Protein AF-A0A1X7SY54-F1 (afdb_monomer)

pLDDT: mean 83.13, std 14.61, range [38.88, 98.0]

Sequence (164 aa):
IVLPESVTGRQLHSLSSIMMSPDCVWLVVVGGYGTVEWENVGREYKLPFSKRITDPIITMLLELVLREGQWRASEVLDSTGLTTEAYQHKYQLLLKNRKWWQDQLIVYPANREIKLQNYVQSLQQELRVSEGNKISLQEALLEASQQGKTTAEPVKETKRTISH

Mean predicted aligned error: 14.27 Å

Structure (mmCIF, N/CA/C/O backbone):
data_AF-A0A1X7SY54-F1
#
_entry.id   AF-A0A1X7SY54-F1
#
loop_
_atom_site.group_PDB
_atom_site.id
_atom_site.type_symbol
_atom_site.label_atom_id
_atom_site.label_alt_id
_atom_site.label_comp_id
_atom_site.label_asym_id
_atom_site.label_entity_id
_atom_site.label_seq_id
_atom_site.pdbx_PDB_ins_code
_atom_site.Cartn_x
_atom_site.Cartn_y
_atom_site.Cartn_z
_atom_site.occupancy
_atom_site.B_iso_or_equiv
_atom_site.auth_seq_id
_atom_site.auth_comp_id
_atom_site.auth_asym_id
_atom_site.auth_atom_id
_atom_site.pdbx_PDB_model_num
ATOM 1 N N . ILE A 1 1 ? -3.309 -11.618 -8.705 1.00 80.38 1 ILE A N 1
ATOM 2 C CA . ILE A 1 1 ? -3.077 -10.232 -9.180 1.00 80.38 1 ILE A CA 1
ATOM 3 C C . ILE A 1 1 ? -2.194 -10.347 -10.405 1.00 80.38 1 ILE A C 1
ATOM 5 O O . ILE A 1 1 ? -1.195 -11.048 -10.318 1.00 80.38 1 ILE A O 1
ATOM 9 N N . VAL A 1 2 ? -2.584 -9.756 -11.531 1.00 83.56 2 VAL A N 1
ATOM 10 C CA . VAL A 1 2 ? -1.739 -9.722 -12.733 1.00 83.56 2 VAL A CA 1
ATOM 11 C C . VAL A 1 2 ? -0.949 -8.420 -12.687 1.00 83.56 2 VAL A C 1
ATOM 13 O O . VAL A 1 2 ? -1.547 -7.350 -12.581 1.00 83.56 2 VAL A O 1
ATOM 16 N N . LEU A 1 3 ? 0.377 -8.529 -12.690 1.00 85.44 3 LEU A N 1
ATOM 17 C CA . LEU A 1 3 ? 1.303 -7.399 -12.692 1.00 85.44 3 LEU A CA 1
ATOM 18 C C . LEU A 1 3 ? 2.012 -7.330 -14.052 1.00 85.44 3 LEU A C 1
ATOM 20 O O . LEU A 1 3 ? 2.148 -8.362 -14.711 1.00 85.44 3 LEU A O 1
ATOM 24 N N . PRO A 1 4 ? 2.453 -6.139 -14.485 1.00 84.75 4 PRO A N 1
ATOM 25 C CA . PRO A 1 4 ? 3.195 -5.989 -15.731 1.00 84.75 4 PRO A CA 1
ATOM 26 C C . PRO A 1 4 ? 4.552 -6.703 -15.671 1.00 84.75 4 PRO A C 1
ATOM 28 O O . PRO A 1 4 ? 5.192 -6.778 -14.618 1.00 84.75 4 PRO A O 1
ATOM 31 N N . GLU A 1 5 ? 5.028 -7.156 -16.831 1.00 85.06 5 GLU A N 1
ATOM 32 C CA . GLU A 1 5 ? 6.304 -7.870 -16.973 1.00 85.06 5 GLU A CA 1
ATOM 33 C C . GLU A 1 5 ? 7.507 -7.055 -16.479 1.00 85.06 5 GLU A C 1
ATOM 35 O O . GLU A 1 5 ? 8.426 -7.597 -15.869 1.00 85.06 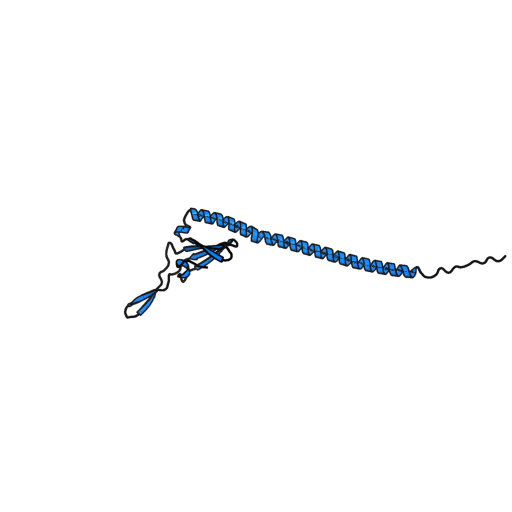5 GLU A O 1
ATOM 40 N N . SER A 1 6 ? 7.462 -5.731 -16.637 1.00 80.69 6 SER A N 1
ATOM 41 C CA . SER A 1 6 ? 8.475 -4.789 -16.137 1.00 80.69 6 SER A CA 1
ATOM 42 C C . SER A 1 6 ? 8.683 -4.833 -14.615 1.00 80.69 6 SER A C 1
ATOM 44 O O . SER A 1 6 ? 9.707 -4.351 -14.112 1.00 80.69 6 SER A O 1
ATOM 46 N N . VAL A 1 7 ? 7.728 -5.426 -13.890 1.00 82.50 7 VAL A N 1
ATOM 47 C CA . VAL A 1 7 ? 7.809 -5.721 -12.458 1.00 82.50 7 VAL A CA 1
ATOM 48 C C . VAL A 1 7 ? 8.090 -7.200 -12.217 1.00 82.50 7 VAL A C 1
ATOM 50 O O . VAL A 1 7 ? 9.005 -7.516 -11.463 1.00 82.50 7 VAL A O 1
ATOM 53 N N . THR A 1 8 ? 7.354 -8.117 -12.850 1.00 87.38 8 THR A N 1
ATOM 54 C CA . THR A 1 8 ? 7.480 -9.558 -12.552 1.00 87.38 8 THR A CA 1
ATOM 55 C C . THR A 1 8 ? 8.761 -10.192 -13.089 1.00 87.38 8 THR A C 1
ATOM 57 O O . THR A 1 8 ? 9.241 -11.161 -12.513 1.00 87.38 8 THR A O 1
ATOM 60 N N . GLY A 1 9 ? 9.322 -9.663 -14.178 1.00 84.69 9 GLY A N 1
ATOM 61 C CA . GLY A 1 9 ? 10.579 -10.126 -14.775 1.00 84.69 9 GLY A CA 1
ATOM 62 C C . GLY A 1 9 ? 11.830 -9.490 -14.163 1.00 84.69 9 GLY A C 1
ATOM 63 O O . GLY A 1 9 ? 12.949 -9.832 -14.541 1.00 84.69 9 GLY A O 1
ATOM 64 N N . ARG A 1 10 ? 11.657 -8.553 -13.224 1.00 89.56 10 ARG A N 1
ATOM 65 C CA . ARG A 1 10 ? 12.746 -7.789 -12.617 1.00 89.56 10 ARG A CA 1
ATOM 66 C C . ARG A 1 10 ? 13.384 -8.559 -11.463 1.00 89.56 10 ARG A C 1
ATOM 68 O O . ARG A 1 10 ? 12.702 -9.043 -10.566 1.00 89.56 10 ARG A O 1
ATOM 75 N N . GLN A 1 11 ? 14.709 -8.572 -11.412 1.00 88.19 11 GLN A N 1
ATOM 76 C CA . GLN A 1 11 ? 15.504 -9.205 -10.357 1.00 88.19 11 GLN A CA 1
ATOM 77 C C . GLN A 1 11 ? 16.315 -8.172 -9.569 1.00 88.19 11 GLN A C 1
ATOM 79 O O . GLN A 1 11 ? 16.529 -7.059 -10.045 1.00 88.19 11 GLN A O 1
ATOM 84 N N . LEU A 1 12 ? 16.766 -8.538 -8.362 1.00 90.12 12 LEU A N 1
ATOM 85 C CA . LEU A 1 12 ? 17.652 -7.722 -7.509 1.00 90.12 12 LEU A CA 1
ATOM 86 C C . LEU A 1 12 ? 17.177 -6.264 -7.323 1.00 90.12 12 LEU A C 1
ATOM 88 O O . LEU A 1 12 ? 17.977 -5.328 -7.331 1.00 90.12 12 LEU A O 1
ATOM 92 N N . HIS A 1 13 ? 15.866 -6.073 -7.202 1.00 91.81 13 HIS A N 1
ATOM 93 C CA . HIS A 1 13 ? 15.233 -4.772 -7.011 1.00 91.81 13 HIS A CA 1
ATOM 94 C C . HIS A 1 13 ? 14.752 -4.602 -5.571 1.00 91.81 13 HIS A C 1
ATOM 96 O O . HIS A 1 13 ? 14.524 -5.578 -4.857 1.00 91.81 13 HIS A O 1
ATOM 102 N N . SER A 1 14 ? 14.541 -3.353 -5.173 1.00 92.75 14 SER A N 1
ATOM 103 C CA . SER A 1 14 ? 13.855 -3.023 -3.927 1.00 92.75 14 SER A CA 1
ATOM 104 C C . SER A 1 14 ? 12.360 -2.883 -4.186 1.00 92.75 14 SER A C 1
ATOM 106 O O . SER A 1 14 ? 11.958 -2.253 -5.166 1.00 92.75 14 SER A O 1
ATOM 108 N N . LEU A 1 15 ? 11.544 -3.446 -3.297 1.00 92.88 15 LEU A N 1
ATOM 109 C CA . LEU A 1 15 ? 10.087 -3.360 -3.338 1.00 92.88 15 LEU A CA 1
ATOM 110 C C . LEU A 1 15 ? 9.574 -2.83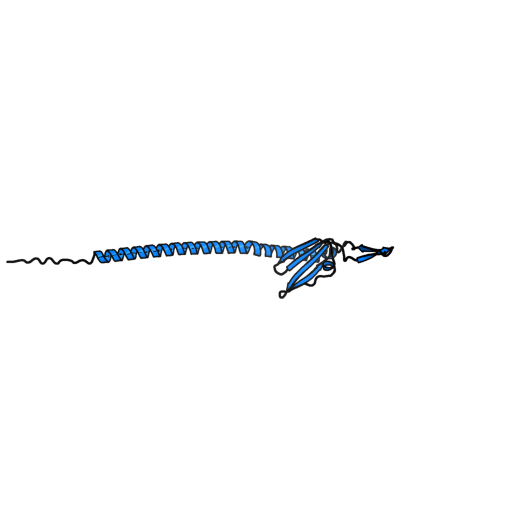6 -1.995 1.00 92.88 15 LEU A C 1
ATOM 112 O O . LEU A 1 15 ? 9.854 -3.424 -0.952 1.00 92.88 15 LEU A O 1
ATOM 116 N N . SER A 1 16 ? 8.786 -1.767 -2.039 1.00 92.19 16 SER A N 1
ATOM 117 C CA . SER A 1 16 ? 8.116 -1.186 -0.873 1.00 92.19 16 SER A CA 1
ATOM 118 C C . SER A 1 16 ? 6.622 -1.055 -1.133 1.00 92.19 16 SER A C 1
ATOM 120 O O . SER A 1 16 ? 6.212 -0.716 -2.239 1.00 92.19 16 SER A O 1
ATOM 122 N N . SER A 1 17 ? 5.799 -1.272 -0.110 1.00 92.12 17 SER A N 1
ATOM 123 C CA . SER A 1 17 ? 4.346 -1.087 -0.185 1.00 92.12 17 SER A CA 1
ATOM 124 C C . SER A 1 17 ? 3.881 0.053 0.716 1.00 92.12 17 SER A C 1
ATOM 126 O O . SER A 1 17 ? 4.312 0.148 1.865 1.00 92.12 17 SER A O 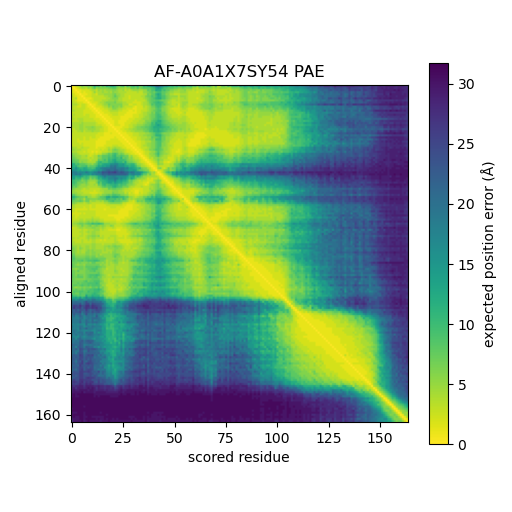1
ATOM 128 N N . ILE A 1 18 ? 2.956 0.877 0.230 1.00 87.94 18 ILE A N 1
ATOM 129 C CA . ILE A 1 18 ? 2.350 1.986 0.968 1.00 87.94 18 ILE A CA 1
ATOM 130 C C . ILE A 1 18 ? 0.833 1.821 0.916 1.00 87.94 18 ILE A C 1
ATOM 132 O O . ILE A 1 18 ? 0.228 1.858 -0.152 1.00 87.94 18 ILE A O 1
ATOM 136 N N . MET A 1 19 ? 0.202 1.650 2.076 1.00 87.75 19 MET A N 1
ATOM 137 C CA . MET A 1 19 ? -1.256 1.616 2.169 1.00 87.75 19 MET A CA 1
ATOM 138 C C . MET A 1 19 ? -1.812 3.040 2.075 1.00 87.75 19 MET A C 1
ATOM 140 O O . MET A 1 19 ? -1.490 3.892 2.910 1.00 87.75 19 MET A O 1
ATOM 144 N N . MET A 1 20 ? -2.637 3.292 1.058 1.00 85.12 20 MET A N 1
ATOM 145 C CA . MET A 1 20 ? -3.274 4.593 0.828 1.00 85.12 20 MET A CA 1
ATOM 146 C C . MET A 1 20 ? -4.698 4.628 1.395 1.00 85.12 20 MET A C 1
ATOM 148 O O . MET A 1 20 ? -5.141 5.664 1.885 1.00 85.12 20 MET A O 1
ATOM 152 N N . SER A 1 21 ? -5.395 3.490 1.362 1.00 83.94 21 SER A N 1
ATOM 153 C CA . SER A 1 21 ? -6.703 3.251 1.988 1.00 83.94 21 SER A CA 1
ATOM 154 C C . SER A 1 21 ? -6.936 1.732 2.114 1.00 83.94 21 SER A C 1
ATOM 156 O O . SER A 1 21 ? -6.126 0.976 1.572 1.00 83.94 21 SER A O 1
ATOM 158 N N . PRO A 1 22 ? -8.018 1.256 2.761 1.00 85.56 22 PRO A N 1
ATOM 159 C CA . PRO A 1 22 ? -8.328 -0.178 2.822 1.00 85.56 22 PRO A CA 1
ATOM 160 C C . PRO A 1 22 ? -8.382 -0.866 1.448 1.00 85.56 22 PRO A C 1
ATOM 162 O O . PRO A 1 22 ? -7.959 -2.011 1.318 1.00 85.56 22 PRO A O 1
ATOM 165 N N . ASP A 1 23 ? -8.808 -0.129 0.418 1.00 89.56 23 ASP A N 1
ATOM 166 C CA . ASP A 1 23 ? -9.002 -0.647 -0.939 1.00 89.56 23 ASP A CA 1
ATOM 167 C C . ASP A 1 23 ? -7.923 -0.178 -1.927 1.00 89.56 23 ASP A C 1
ATOM 169 O O . ASP A 1 23 ? -8.047 -0.405 -3.129 1.00 89.56 23 ASP A O 1
ATOM 173 N N . CYS A 1 24 ? -6.868 0.503 -1.461 1.00 88.75 24 CYS A N 1
ATOM 174 C CA . CYS A 1 24 ? -5.804 1.004 -2.334 1.00 88.75 24 CYS A CA 1
ATOM 175 C C . CYS A 1 24 ? -4.421 0.884 -1.687 1.00 88.75 24 CYS A C 1
ATOM 177 O O . CYS A 1 24 ? -4.151 1.458 -0.626 1.00 88.75 24 CYS A O 1
ATOM 179 N N . VAL A 1 25 ? -3.530 0.170 -2.373 1.00 91.12 25 VAL A N 1
ATOM 180 C CA . VAL A 1 25 ? -2.131 -0.033 -1.993 1.00 91.12 25 VAL A CA 1
ATOM 181 C C . VAL A 1 25 ? -1.243 0.386 -3.148 1.00 91.12 25 VAL A C 1
ATOM 183 O O . VAL A 1 25 ? -1.477 0.029 -4.297 1.00 91.12 25 VAL A O 1
ATOM 186 N N . TRP A 1 26 ? -0.191 1.121 -2.838 1.00 91.38 26 TRP A N 1
ATOM 187 C CA . TRP A 1 26 ? 0.834 1.493 -3.793 1.00 91.38 26 TRP A CA 1
ATOM 188 C C . TRP A 1 26 ? 2.063 0.620 -3.612 1.00 91.38 26 TRP A C 1
ATOM 190 O O . TRP A 1 26 ? 2.550 0.461 -2.495 1.00 91.38 26 TRP A O 1
ATOM 200 N N . LEU A 1 27 ? 2.576 0.069 -4.705 1.00 92.69 27 LEU A N 1
ATOM 201 C CA . LEU A 1 27 ? 3.858 -0.622 -4.732 1.00 92.69 27 LEU A CA 1
ATOM 202 C C . LEU A 1 27 ? 4.891 0.269 -5.408 1.00 92.69 27 LEU A C 1
ATOM 204 O O . LEU A 1 27 ? 4.669 0.747 -6.515 1.00 92.69 27 LEU A O 1
ATOM 208 N N . VAL A 1 28 ? 6.023 0.469 -4.748 1.00 91.88 28 VAL A N 1
ATOM 209 C CA . VAL A 1 28 ? 7.167 1.214 -5.267 1.00 91.88 28 VAL A CA 1
ATOM 210 C C . VAL A 1 28 ? 8.285 0.222 -5.537 1.00 91.88 28 VAL A C 1
ATOM 212 O O . VAL A 1 28 ? 8.744 -0.465 -4.625 1.00 91.88 28 VAL A O 1
ATOM 215 N N . VAL A 1 29 ? 8.709 0.146 -6.792 1.00 92.94 29 VAL A N 1
ATOM 216 C CA . VAL A 1 29 ? 9.779 -0.731 -7.271 1.00 92.94 29 VAL A CA 1
ATOM 217 C C . VAL A 1 29 ? 10.961 0.141 -7.663 1.00 92.94 29 VAL A C 1
ATOM 219 O O . VAL A 1 29 ? 10.797 1.066 -8.454 1.00 92.94 29 VAL A O 1
ATOM 222 N N . VAL A 1 30 ? 12.150 -0.139 -7.130 1.00 92.19 30 VAL A N 1
ATOM 223 C CA . VAL A 1 30 ? 13.350 0.675 -7.382 1.00 92.19 30 VAL A CA 1
ATOM 224 C C . VAL A 1 30 ? 14.537 -0.200 -7.767 1.00 92.19 30 VAL A C 1
ATOM 226 O O . VAL A 1 30 ? 14.851 -1.183 -7.096 1.00 92.19 30 VAL A O 1
ATOM 229 N N . GLY A 1 31 ? 15.235 0.196 -8.829 1.00 92.06 31 GLY A N 1
ATOM 230 C CA . GLY A 1 31 ? 16.452 -0.447 -9.310 1.00 92.06 31 GLY A CA 1
ATOM 231 C C . GLY A 1 31 ? 16.208 -1.839 -9.884 1.00 92.06 31 GLY A C 1
ATOM 232 O O . GLY A 1 31 ? 15.113 -2.156 -10.339 1.00 92.06 31 GLY A O 1
ATOM 233 N N . GLY A 1 32 ? 17.245 -2.669 -9.860 1.00 92.44 32 GLY A N 1
ATOM 234 C CA . GLY A 1 32 ? 17.199 -4.047 -10.332 1.00 92.44 32 GLY A CA 1
ATOM 235 C C . GLY A 1 32 ? 17.746 -4.267 -11.734 1.00 92.44 32 GLY A C 1
ATOM 236 O O . GLY A 1 32 ? 18.301 -3.381 -12.388 1.00 92.44 32 GLY A O 1
ATOM 237 N N . TYR A 1 33 ? 17.599 -5.509 -12.163 1.00 91.12 33 TYR A N 1
ATOM 238 C CA . TYR A 1 33 ? 18.051 -6.034 -13.437 1.00 91.12 33 TYR A CA 1
ATOM 239 C C . TYR A 1 33 ? 16.874 -6.705 -14.142 1.00 91.12 33 TYR A C 1
ATOM 241 O O . TYR A 1 33 ? 15.929 -7.150 -13.491 1.00 91.12 33 TYR A O 1
ATOM 249 N N . GLY A 1 34 ? 16.911 -6.744 -15.470 1.00 88.50 34 GLY A N 1
ATOM 250 C CA . GLY A 1 34 ? 15.954 -7.510 -16.259 1.00 88.50 34 GLY A CA 1
ATOM 251 C C . GLY A 1 34 ? 16.125 -9.018 -16.072 1.00 88.50 34 GLY A C 1
ATOM 252 O O . GLY A 1 34 ? 16.887 -9.491 -15.223 1.00 88.50 34 GLY A O 1
ATOM 253 N N . THR A 1 35 ? 15.430 -9.776 -16.909 1.00 86.38 35 THR A N 1
ATOM 254 C CA . THR A 1 35 ? 15.560 -11.231 -16.980 1.00 86.38 35 THR A CA 1
ATOM 255 C C . THR A 1 35 ? 17.007 -11.652 -17.245 1.00 86.38 35 THR A C 1
ATOM 257 O O . THR A 1 35 ? 17.765 -10.952 -17.917 1.00 86.38 35 THR A O 1
ATOM 260 N N . VAL A 1 36 ? 17.406 -12.796 -16.685 1.00 85.19 36 VAL A N 1
ATOM 261 C CA . VAL A 1 36 ? 18.707 -13.409 -16.984 1.00 85.19 36 VAL A CA 1
ATOM 262 C C . VAL A 1 36 ? 18.656 -13.980 -18.392 1.00 85.19 36 VAL A C 1
ATOM 264 O O . VAL A 1 36 ? 17.871 -14.882 -18.680 1.00 85.19 36 VAL A O 1
ATOM 267 N N . GLU A 1 37 ? 19.519 -13.459 -19.246 1.00 85.56 37 GLU A N 1
ATOM 268 C CA . GLU A 1 37 ? 19.782 -13.966 -20.582 1.00 85.56 37 GLU A CA 1
ATOM 269 C C . GLU A 1 37 ? 21.122 -14.708 -20.586 1.00 85.56 37 GLU A C 1
ATOM 271 O O . GLU A 1 37 ? 21.990 -14.480 -19.743 1.00 85.56 37 GLU A O 1
ATOM 276 N N . TRP A 1 38 ? 21.286 -15.636 -21.524 1.00 85.62 38 TRP A N 1
ATOM 277 C CA . TRP A 1 38 ? 22.523 -16.397 -21.681 1.00 85.62 38 TRP A CA 1
ATOM 278 C C . TRP A 1 38 ? 23.246 -15.926 -22.933 1.00 85.62 38 TRP A C 1
ATOM 280 O O . TRP A 1 38 ? 22.859 -16.281 -24.048 1.00 85.62 38 TRP A O 1
ATOM 290 N N . GLU A 1 39 ? 24.303 -15.146 -22.747 1.00 83.38 39 GLU A N 1
ATOM 291 C CA . GLU A 1 39 ? 25.096 -14.609 -23.847 1.00 83.38 39 GLU A CA 1
ATOM 292 C C . GLU A 1 39 ? 26.228 -15.577 -24.211 1.00 83.38 39 GLU A C 1
ATOM 294 O O . GLU A 1 39 ? 26.901 -16.136 -23.340 1.00 83.38 39 GLU A O 1
ATOM 299 N N . ASN A 1 40 ? 26.429 -15.808 -25.511 1.00 84.75 40 ASN A N 1
ATOM 300 C CA . ASN A 1 40 ? 27.541 -16.618 -26.002 1.00 84.75 40 ASN A CA 1
ATOM 301 C C . ASN A 1 40 ? 28.799 -15.751 -26.074 1.00 84.75 40 ASN A C 1
ATOM 303 O O . ASN A 1 40 ? 28.882 -14.841 -26.894 1.00 84.75 40 ASN A O 1
ATOM 307 N N . VAL A 1 41 ? 29.783 -16.065 -25.236 1.00 84.38 41 VAL A N 1
ATOM 308 C CA . VAL A 1 41 ? 31.045 -15.316 -25.131 1.00 84.38 41 VAL A CA 1
ATOM 309 C C . VAL A 1 41 ? 32.201 -15.989 -25.890 1.00 84.38 41 VAL A C 1
ATOM 311 O O . VAL A 1 41 ? 33.356 -15.587 -25.762 1.00 84.38 41 VAL A O 1
ATOM 314 N N . GLY A 1 42 ? 31.898 -16.999 -26.717 1.00 80.00 42 GLY A N 1
ATOM 315 C CA . GLY A 1 42 ? 32.862 -17.778 -27.498 1.00 80.00 42 GLY A CA 1
ATOM 316 C C . GLY A 1 42 ? 33.292 -19.087 -26.820 1.00 80.00 42 GLY A C 1
ATOM 317 O O . GLY A 1 42 ? 33.003 -19.329 -25.651 1.00 80.00 42 GLY A O 1
ATOM 318 N N . ARG A 1 43 ? 33.984 -19.961 -27.576 1.00 77.38 43 ARG A N 1
ATOM 319 C CA . ARG A 1 43 ? 34.454 -21.297 -27.126 1.00 77.38 43 ARG A CA 1
ATOM 320 C C . ARG A 1 43 ? 33.368 -22.144 -26.435 1.00 77.38 43 ARG A C 1
ATOM 322 O O . ARG A 1 43 ? 33.604 -22.704 -25.373 1.00 77.38 43 ARG A O 1
ATOM 329 N N . GLU A 1 44 ? 32.176 -22.204 -27.034 1.00 81.19 44 GLU A N 1
ATOM 330 C CA . GLU A 1 44 ? 31.020 -22.989 -26.547 1.00 81.19 44 GLU A CA 1
ATOM 331 C C . GLU A 1 44 ? 30.513 -22.624 -25.136 1.00 81.19 44 GLU A C 1
ATOM 333 O O . GLU A 1 44 ? 29.615 -23.283 -24.612 1.00 81.19 44 GLU A O 1
ATOM 338 N N . TYR A 1 45 ? 31.021 -21.550 -24.527 1.00 81.12 45 TYR A N 1
ATOM 339 C CA . TYR A 1 45 ? 30.653 -21.148 -23.176 1.00 81.12 45 TYR A CA 1
ATOM 340 C C . TYR A 1 45 ? 29.610 -20.026 -23.200 1.00 81.12 45 TYR A C 1
ATOM 342 O O . TYR A 1 45 ? 29.739 -19.042 -23.935 1.00 81.12 45 TYR A O 1
ATOM 350 N N . LYS A 1 46 ? 28.568 -20.165 -22.375 1.00 86.88 46 LYS A N 1
ATOM 351 C CA . LYS A 1 46 ? 27.548 -19.131 -22.165 1.00 86.88 46 LYS A CA 1
ATOM 352 C C . LYS A 1 46 ? 27.652 -18.582 -20.752 1.00 86.88 46 LYS A C 1
ATOM 354 O O . LYS A 1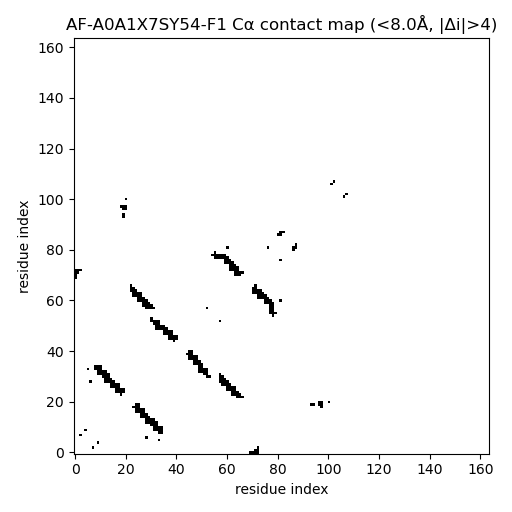 46 ? 27.754 -19.355 -19.801 1.00 86.88 46 LYS A O 1
ATOM 359 N N . LEU A 1 47 ? 27.586 -17.262 -20.616 1.00 86.56 47 LEU A N 1
ATOM 360 C CA . LEU A 1 47 ? 27.530 -16.598 -19.317 1.00 86.56 47 LEU A CA 1
ATOM 361 C C . LEU A 1 47 ? 26.131 -16.029 -19.067 1.00 86.56 47 LEU A C 1
ATOM 363 O O . LEU A 1 47 ? 25.505 -15.529 -20.005 1.00 86.56 47 LEU A O 1
ATOM 367 N N . PRO A 1 48 ? 25.634 -16.098 -17.819 1.00 84.81 48 PRO A N 1
ATOM 368 C CA . PRO A 1 48 ? 24.413 -15.410 -17.452 1.00 84.81 48 PRO A CA 1
ATOM 369 C C . PRO A 1 48 ? 24.695 -13.908 -17.413 1.00 84.81 48 PRO A C 1
ATOM 371 O O . PRO A 1 48 ? 25.615 -13.448 -16.735 1.00 84.81 48 PRO A O 1
ATOM 374 N N . PHE A 1 49 ? 23.885 -13.145 -18.130 1.00 85.00 49 PHE A N 1
ATOM 375 C CA . PHE A 1 49 ? 23.925 -11.696 -18.139 1.00 85.00 49 PHE A CA 1
ATOM 376 C C . PHE A 1 49 ? 22.518 -11.155 -17.917 1.00 85.00 49 PHE A C 1
ATOM 378 O O . PHE A 1 49 ? 21.544 -11.651 -18.478 1.00 85.00 49 PHE A O 1
ATOM 385 N N . SER A 1 50 ? 22.408 -10.108 -17.108 1.00 86.69 50 SER A N 1
ATOM 386 C CA . SER A 1 50 ? 21.158 -9.376 -16.949 1.00 86.69 50 SER A CA 1
ATOM 387 C C . SER A 1 50 ? 21.407 -7.909 -17.219 1.00 86.69 50 SER A C 1
ATOM 389 O O . SER A 1 50 ? 22.318 -7.297 -16.656 1.00 86.69 50 SER A O 1
ATOM 391 N N . LYS A 1 51 ? 20.556 -7.314 -18.051 1.00 89.62 51 LYS A N 1
ATOM 392 C CA . LYS A 1 51 ? 20.628 -5.884 -18.322 1.00 89.62 51 LYS A CA 1
ATOM 393 C C . LYS A 1 51 ? 20.214 -5.106 -17.076 1.00 89.62 51 LYS A C 1
ATOM 395 O O . LYS A 1 51 ? 19.122 -5.310 -16.545 1.00 89.62 51 LYS A O 1
ATOM 400 N N . ARG A 1 52 ? 21.077 -4.200 -16.611 1.00 89.19 52 ARG A N 1
ATOM 401 C CA . ARG A 1 52 ? 20.735 -3.279 -15.521 1.00 89.19 52 ARG A CA 1
ATOM 402 C C . ARG A 1 52 ? 19.575 -2.390 -15.956 1.00 89.19 52 ARG A C 1
ATOM 404 O O . ARG A 1 52 ? 19.609 -1.826 -17.049 1.00 89.19 52 ARG A O 1
ATOM 411 N N . ILE A 1 53 ? 18.574 -2.248 -15.096 1.00 90.12 53 ILE A N 1
ATOM 412 C CA . ILE A 1 53 ? 17.474 -1.319 -15.331 1.00 90.12 53 ILE A CA 1
ATOM 413 C C . ILE A 1 53 ? 17.965 0.100 -15.052 1.00 90.12 53 ILE A C 1
ATOM 415 O O . ILE A 1 53 ? 18.537 0.382 -13.997 1.00 90.12 53 ILE A O 1
ATOM 419 N N . THR A 1 54 ? 17.742 0.985 -16.016 1.00 87.75 54 THR A N 1
ATOM 420 C CA . THR A 1 54 ? 18.147 2.393 -15.982 1.00 87.75 54 THR A CA 1
ATOM 421 C C . THR A 1 54 ? 16.936 3.304 -16.142 1.00 87.75 54 THR A C 1
ATOM 423 O O . THR A 1 54 ? 15.811 2.833 -16.326 1.00 87.75 54 THR A O 1
ATOM 426 N N . ASP A 1 55 ? 17.152 4.615 -16.070 1.00 81.56 55 ASP A N 1
ATOM 427 C CA . ASP A 1 55 ? 16.108 5.591 -16.367 1.00 81.56 55 ASP A CA 1
ATOM 428 C C . ASP A 1 55 ? 15.482 5.362 -17.757 1.00 81.56 55 ASP A C 1
ATOM 430 O O . ASP A 1 55 ? 16.189 4.949 -18.685 1.00 81.56 55 ASP A O 1
ATOM 434 N N . PRO A 1 56 ? 14.164 5.598 -17.909 1.00 76.62 56 PRO A N 1
ATOM 435 C CA . PRO A 1 56 ? 13.233 6.118 -16.895 1.00 76.62 56 PRO A CA 1
ATOM 436 C C . PRO A 1 56 ? 12.578 5.039 -16.005 1.00 76.62 56 PRO A C 1
ATOM 438 O O . PRO A 1 56 ? 11.855 5.332 -15.059 1.00 76.62 56 PRO A O 1
ATOM 441 N N . ILE A 1 57 ? 12.820 3.758 -16.266 1.00 82.19 57 ILE A N 1
ATOM 442 C CA . ILE A 1 57 ? 12.117 2.657 -15.584 1.00 82.19 57 ILE A CA 1
ATOM 443 C C . ILE A 1 57 ? 12.806 2.192 -14.291 1.00 82.19 57 ILE A C 1
ATOM 445 O O . ILE A 1 57 ? 12.384 1.203 -13.680 1.00 82.19 57 ILE A O 1
ATOM 449 N N . ILE A 1 58 ? 13.865 2.885 -13.854 1.00 87.69 58 ILE A N 1
ATOM 450 C CA . ILE A 1 58 ? 14.582 2.564 -12.613 1.00 87.69 58 ILE A CA 1
ATOM 451 C C . ILE A 1 58 ? 13.648 2.611 -11.405 1.00 87.69 58 ILE A C 1
ATOM 453 O O . ILE A 1 58 ? 13.709 1.714 -10.569 1.00 87.69 58 ILE A O 1
ATOM 457 N N . THR A 1 59 ? 12.737 3.581 -11.370 1.00 89.94 59 THR A N 1
ATOM 458 C CA . THR A 1 59 ? 11.703 3.716 -10.347 1.00 89.94 59 THR A CA 1
ATOM 459 C C . THR A 1 59 ? 10.351 3.527 -11.004 1.00 89.94 59 THR A C 1
ATOM 461 O O . THR A 1 59 ? 10.029 4.223 -11.964 1.00 89.94 59 THR A O 1
ATOM 464 N N . MET A 1 60 ? 9.560 2.598 -10.478 1.00 90.94 60 MET A N 1
ATOM 465 C CA . MET A 1 60 ? 8.184 2.382 -10.898 1.00 90.94 60 MET A CA 1
ATOM 466 C C . MET A 1 60 ? 7.242 2.435 -9.705 1.00 90.94 60 MET A C 1
ATOM 468 O O . MET A 1 60 ? 7.582 1.992 -8.608 1.00 90.94 60 MET A O 1
ATOM 472 N N . LEU A 1 61 ? 6.040 2.944 -9.937 1.00 91.38 61 LEU A N 1
ATOM 473 C CA . LEU A 1 61 ? 4.954 2.959 -8.977 1.00 91.38 61 LEU A CA 1
ATOM 474 C C . LEU A 1 61 ? 3.736 2.263 -9.568 1.00 91.38 61 LEU A C 1
ATOM 476 O O . LEU A 1 61 ? 3.341 2.538 -10.697 1.00 91.38 61 LEU A O 1
ATOM 480 N N . LEU A 1 62 ? 3.152 1.350 -8.803 1.00 92.19 62 LEU A N 1
ATOM 481 C CA . LEU A 1 62 ? 1.979 0.592 -9.197 1.00 92.19 62 LEU A CA 1
ATOM 482 C C . LEU A 1 62 ? 0.863 0.860 -8.208 1.00 92.19 62 LEU A C 1
ATOM 484 O O . LEU A 1 62 ? 1.017 0.629 -7.010 1.00 92.19 62 LEU A O 1
ATOM 488 N N . GLU A 1 63 ? -0.273 1.300 -8.723 1.00 92.06 63 GLU A N 1
ATOM 489 C CA . GLU A 1 63 ? -1.491 1.436 -7.944 1.00 92.06 63 GLU A CA 1
ATOM 490 C C . GLU A 1 63 ? -2.266 0.121 -8.000 1.00 92.06 63 GLU A C 1
ATOM 492 O O . GLU A 1 63 ? -2.730 -0.296 -9.061 1.00 92.06 63 GLU A O 1
ATOM 497 N N . LEU A 1 64 ? -2.419 -0.536 -6.854 1.00 93.00 64 LEU A N 1
ATOM 498 C CA . LEU A 1 64 ? -3.284 -1.693 -6.684 1.00 93.00 64 LEU A CA 1
ATOM 499 C C . LEU A 1 64 ? -4.584 -1.256 -6.028 1.00 93.00 64 LEU A C 1
ATOM 501 O O . LEU A 1 64 ? -4.569 -0.682 -4.941 1.00 93.00 64 LEU A O 1
ATOM 505 N N . VAL A 1 65 ? -5.706 -1.577 -6.666 1.00 92.25 65 VAL A N 1
ATOM 506 C CA . VAL A 1 65 ? -7.043 -1.265 -6.159 1.00 92.25 65 VAL A CA 1
ATOM 507 C C . VAL A 1 65 ? -7.816 -2.558 -5.940 1.00 92.25 65 VAL A C 1
ATOM 509 O O . VAL A 1 65 ? -7.809 -3.450 -6.795 1.00 92.25 65 VAL A O 1
ATOM 512 N N . LEU A 1 66 ? -8.481 -2.659 -4.794 1.00 91.69 66 LEU A N 1
ATOM 513 C CA . LEU A 1 66 ? -9.407 -3.733 -4.471 1.00 91.69 66 LEU A CA 1
ATOM 514 C C . LEU A 1 66 ? -10.776 -3.390 -5.059 1.00 91.69 66 LEU A C 1
ATOM 516 O O . LEU A 1 66 ? -11.396 -2.395 -4.689 1.00 91.69 66 LEU A O 1
ATOM 520 N N . ARG A 1 67 ? -11.259 -4.205 -5.997 1.00 90.38 67 ARG A N 1
ATOM 521 C CA . ARG A 1 67 ? -12.619 -4.098 -6.542 1.00 90.38 67 ARG A CA 1
ATOM 522 C C . ARG A 1 67 ? -13.257 -5.472 -6.517 1.00 90.38 67 ARG A C 1
ATOM 524 O O . ARG A 1 67 ? -12.623 -6.439 -6.927 1.00 90.38 67 ARG A O 1
ATOM 531 N N . GLU A 1 68 ? -14.485 -5.555 -6.008 1.00 91.56 68 GLU A N 1
ATOM 532 C CA . GLU A 1 68 ? -15.252 -6.812 -5.954 1.00 91.56 68 GLU A CA 1
ATOM 533 C C . GLU A 1 68 ? -14.479 -7.953 -5.253 1.00 91.56 68 GLU A C 1
ATOM 535 O O . GLU A 1 68 ? -14.526 -9.109 -5.661 1.00 91.56 68 GLU A O 1
ATOM 540 N N . GLY A 1 69 ? -13.702 -7.624 -4.211 1.00 89.69 69 GLY A N 1
ATOM 541 C CA . GLY A 1 69 ? -12.890 -8.596 -3.466 1.00 89.69 69 GLY A CA 1
ATOM 542 C C . GLY A 1 69 ? -11.609 -9.058 -4.174 1.00 89.69 69 GLY A C 1
ATOM 543 O O . GLY A 1 69 ? -10.877 -9.882 -3.628 1.00 89.69 69 GLY A O 1
ATOM 544 N N . GLN A 1 70 ? -11.288 -8.518 -5.355 1.00 92.06 70 GLN A N 1
ATOM 545 C CA . GLN A 1 70 ? -10.081 -8.854 -6.105 1.00 92.06 70 GLN A CA 1
ATOM 546 C C . GLN A 1 70 ? -9.161 -7.640 -6.289 1.00 92.06 70 GLN A C 1
ATOM 548 O O . GLN A 1 70 ? -9.565 -6.583 -6.770 1.00 92.06 70 GLN A O 1
ATOM 553 N N . TRP A 1 71 ? -7.883 -7.811 -5.954 1.00 92.00 71 TRP A N 1
ATOM 554 C CA . TRP A 1 71 ? -6.850 -6.809 -6.213 1.00 92.00 71 TRP A CA 1
ATOM 555 C C . TRP A 1 71 ? -6.462 -6.779 -7.693 1.00 92.00 71 TRP A C 1
ATOM 557 O O . TRP A 1 71 ? -6.140 -7.816 -8.290 1.00 92.00 71 TRP A O 1
ATOM 567 N N . ARG A 1 72 ? -6.443 -5.579 -8.276 1.00 91.94 72 ARG A N 1
ATOM 568 C CA . ARG A 1 72 ? -6.051 -5.335 -9.669 1.00 91.94 72 ARG A CA 1
ATOM 569 C C . ARG A 1 72 ? -5.086 -4.159 -9.751 1.00 91.94 72 ARG A C 1
ATOM 571 O O . ARG A 1 72 ? -5.238 -3.190 -9.012 1.00 91.94 72 ARG A O 1
ATOM 578 N N . ALA A 1 73 ? -4.112 -4.245 -10.654 1.00 91.38 73 ALA A N 1
ATOM 579 C CA . ALA A 1 73 ? -3.285 -3.098 -11.000 1.00 91.38 73 ALA A CA 1
ATOM 580 C C . ALA A 1 73 ? -4.142 -2.098 -11.787 1.00 91.38 73 ALA A C 1
ATOM 582 O O . ALA A 1 73 ? -4.660 -2.429 -12.852 1.00 91.38 73 ALA A O 1
ATOM 583 N N . SER A 1 74 ? -4.337 -0.914 -11.217 1.00 89.31 74 SER A N 1
ATOM 584 C CA . SER A 1 74 ? -5.104 0.178 -11.812 1.00 89.31 74 SER A CA 1
ATOM 585 C C . SER A 1 74 ? -4.213 1.104 -12.635 1.00 89.31 74 SER A C 1
ATOM 587 O O . SER A 1 74 ? -4.641 1.585 -13.678 1.00 89.31 74 SER A O 1
ATOM 589 N N . GLU A 1 75 ? -2.986 1.356 -12.179 1.00 88.62 75 GLU A N 1
ATOM 590 C CA . GLU A 1 75 ? -2.040 2.243 -12.856 1.00 88.62 75 GLU A CA 1
ATOM 591 C C . GLU A 1 75 ? -0.603 1.759 -12.640 1.00 88.62 75 GLU A C 1
ATOM 593 O O . GLU A 1 75 ? -0.287 1.166 -11.606 1.00 88.62 75 GLU A O 1
ATOM 598 N N . VAL A 1 76 ? 0.258 2.003 -13.627 1.00 90.06 76 VAL A N 1
ATOM 599 C CA . VAL A 1 76 ? 1.688 1.689 -13.596 1.00 90.06 76 VAL A CA 1
ATOM 600 C C . VAL A 1 76 ? 2.431 2.894 -14.156 1.00 90.06 76 VAL A C 1
ATOM 602 O O . VAL A 1 76 ? 2.231 3.259 -15.312 1.00 90.06 76 VAL A O 1
ATOM 605 N N . LEU A 1 77 ? 3.279 3.507 -13.341 1.00 89.75 77 LEU A N 1
ATOM 606 C CA . LEU A 1 77 ? 4.029 4.713 -13.677 1.00 89.75 77 LEU A CA 1
ATOM 607 C C . LEU A 1 77 ? 5.520 4.448 -13.544 1.00 89.75 77 LEU A C 1
ATOM 609 O O . LEU A 1 77 ? 5.945 3.765 -12.616 1.00 89.75 77 LEU A O 1
ATOM 613 N N . ASP A 1 78 ? 6.308 5.002 -14.455 1.00 88.50 78 ASP A N 1
ATOM 614 C CA . ASP A 1 78 ? 7.769 5.040 -14.382 1.00 88.50 78 ASP A CA 1
ATOM 615 C C . ASP A 1 78 ? 8.258 6.419 -13.901 1.00 88.50 78 ASP A C 1
ATOM 617 O O . ASP A 1 78 ? 7.450 7.281 -13.543 1.00 88.50 78 ASP A O 1
ATOM 621 N N . SER A 1 79 ? 9.571 6.668 -13.891 1.00 85.31 79 SER A N 1
ATOM 622 C CA . SER A 1 79 ? 10.109 7.953 -13.425 1.00 85.31 79 SER A CA 1
ATOM 623 C C . SER A 1 79 ? 9.630 9.148 -14.258 1.00 85.31 79 SER A C 1
ATOM 625 O O . SER A 1 79 ? 9.508 10.253 -13.727 1.00 85.31 79 SER A O 1
ATOM 627 N N . THR A 1 80 ? 9.263 8.936 -15.525 1.00 86.88 80 THR A N 1
ATOM 628 C CA . THR A 1 80 ? 8.706 9.993 -16.378 1.00 86.88 80 THR A CA 1
ATOM 629 C C . THR A 1 80 ? 7.256 10.267 -15.994 1.00 86.88 80 THR A C 1
ATOM 631 O O . THR A 1 80 ? 6.887 11.412 -15.753 1.00 86.88 80 THR A O 1
ATOM 634 N N . GLY A 1 81 ? 6.441 9.223 -15.829 1.00 85.38 81 GLY A N 1
ATOM 635 C CA . GLY A 1 81 ? 5.061 9.351 -15.353 1.00 85.38 81 GLY A CA 1
ATOM 636 C C . GLY A 1 81 ? 4.968 10.023 -13.978 1.00 85.38 81 GLY A C 1
ATOM 637 O O . GLY A 1 81 ? 4.126 10.900 -13.766 1.00 85.38 81 GLY A O 1
ATOM 638 N N . LEU A 1 82 ? 5.891 9.684 -13.073 1.00 82.88 82 LEU A N 1
ATOM 639 C CA . LEU A 1 82 ? 5.980 10.251 -11.723 1.00 82.88 82 LEU A CA 1
ATOM 640 C C . LEU A 1 82 ? 6.291 11.757 -11.700 1.00 82.88 82 LEU A C 1
ATOM 642 O O . LEU A 1 82 ? 5.963 12.431 -10.723 1.00 82.88 82 LEU A O 1
ATOM 646 N N . THR A 1 83 ? 6.920 12.291 -12.749 1.00 84.50 83 THR A N 1
ATOM 647 C CA . THR A 1 83 ? 7.273 13.719 -12.837 1.00 84.50 83 THR A CA 1
ATOM 648 C C . THR A 1 83 ? 6.191 14.568 -13.502 1.00 84.50 83 THR A C 1
ATOM 650 O O . THR A 1 83 ? 6.298 15.793 -13.500 1.00 84.50 83 THR A O 1
ATOM 653 N N . THR A 1 84 ? 5.118 13.953 -14.009 1.00 89.06 84 THR A N 1
ATOM 654 C CA . THR A 1 84 ? 4.001 14.688 -14.614 1.00 89.06 84 THR A CA 1
ATOM 655 C C . THR A 1 84 ? 3.218 15.497 -13.578 1.00 89.06 84 THR A C 1
ATOM 657 O O . THR A 1 84 ? 2.955 15.044 -12.462 1.00 89.06 84 THR A O 1
ATOM 660 N N . GLU A 1 85 ? 2.783 16.696 -13.964 1.00 90.31 85 GLU A N 1
ATOM 661 C CA . GLU A 1 85 ? 2.002 17.593 -13.101 1.00 90.31 85 GLU A CA 1
ATOM 662 C C . GLU A 1 85 ? 0.674 16.948 -12.661 1.00 90.31 85 GLU A C 1
ATOM 664 O O . GLU A 1 85 ? 0.292 17.003 -11.490 1.00 90.31 85 GLU A O 1
ATOM 669 N N . ALA A 1 86 ? 0.019 16.222 -13.575 1.00 81.25 86 ALA A N 1
ATOM 670 C CA . ALA A 1 86 ? -1.192 15.456 -13.287 1.00 81.25 86 ALA A CA 1
ATOM 671 C C . ALA A 1 86 ? -0.974 14.428 -12.164 1.00 81.25 86 ALA A C 1
ATOM 673 O O . ALA A 1 86 ? -1.800 14.310 -11.252 1.00 81.25 86 ALA A O 1
ATOM 674 N N . TYR A 1 87 ? 0.157 13.719 -12.186 1.00 82.06 87 TYR A N 1
ATOM 675 C CA . TYR A 1 87 ? 0.477 12.758 -11.142 1.00 82.06 87 TYR A CA 1
ATOM 676 C C . TYR A 1 87 ? 0.839 13.433 -9.816 1.00 82.06 87 TYR A C 1
ATOM 678 O O . TYR A 1 87 ? 0.402 12.973 -8.762 1.00 82.06 87 TYR A O 1
ATOM 686 N N . GLN A 1 88 ? 1.559 14.557 -9.836 1.00 85.69 88 GLN A N 1
ATOM 687 C CA . GLN A 1 88 ? 1.834 15.324 -8.617 1.00 85.69 88 GLN A CA 1
ATOM 688 C C . GLN A 1 88 ? 0.536 15.766 -7.927 1.00 85.69 88 GLN A C 1
ATOM 690 O O . GLN A 1 88 ? 0.393 15.612 -6.712 1.00 85.69 88 GLN A O 1
ATOM 695 N N . HIS A 1 89 ? -0.447 16.239 -8.698 1.00 87.38 89 HIS A N 1
ATOM 696 C CA . HIS A 1 89 ? -1.769 16.593 -8.181 1.00 87.38 89 HIS A CA 1
ATOM 697 C C . HIS A 1 89 ? -2.503 15.377 -7.597 1.00 87.38 89 HIS A C 1
ATOM 699 O O . HIS A 1 89 ? -3.020 15.446 -6.476 1.00 87.38 89 HIS A O 1
ATOM 705 N N . LYS A 1 90 ? -2.508 14.244 -8.316 1.00 84.62 90 LYS A N 1
ATOM 706 C CA . LYS A 1 90 ? -3.087 12.978 -7.835 1.00 84.62 90 LYS A CA 1
ATOM 707 C C . LYS A 1 90 ? -2.432 12.530 -6.524 1.00 84.62 90 LYS A C 1
ATOM 709 O O . LYS A 1 90 ? -3.134 12.194 -5.571 1.00 84.62 90 LYS A O 1
ATOM 714 N N . TYR A 1 91 ? -1.104 12.586 -6.441 1.00 83.31 91 TYR A N 1
ATOM 715 C CA . TYR A 1 91 ? -0.344 12.229 -5.246 1.00 83.31 91 TYR A CA 1
ATOM 716 C C . TYR A 1 91 ? -0.714 13.102 -4.043 1.00 83.31 91 TYR A C 1
ATOM 718 O O . TYR A 1 91 ? -0.975 12.578 -2.960 1.00 83.31 91 TYR A O 1
ATOM 726 N N . GLN A 1 92 ? -0.819 14.421 -4.230 1.00 87.81 92 GLN A N 1
ATOM 727 C CA . GLN A 1 92 ? -1.236 15.340 -3.166 1.00 87.81 92 GLN A CA 1
ATOM 728 C C . GLN A 1 92 ? -2.651 15.038 -2.654 1.00 87.81 92 GLN A C 1
ATOM 730 O O . GLN A 1 92 ? -2.886 15.044 -1.443 1.00 87.81 92 GLN A O 1
ATOM 735 N N . LEU A 1 93 ? -3.598 14.740 -3.549 1.00 85.81 93 LEU A N 1
ATOM 736 C CA . LEU A 1 93 ? -4.953 14.340 -3.158 1.00 85.81 93 LEU A CA 1
ATOM 737 C C . LEU A 1 93 ? -4.941 13.033 -2.354 1.00 85.81 93 LEU A C 1
ATOM 739 O O . LEU A 1 93 ? -5.594 12.924 -1.316 1.00 85.81 93 LEU A O 1
ATOM 743 N N . LEU A 1 94 ? -4.157 12.053 -2.796 1.00 80.88 94 LEU A N 1
ATOM 744 C CA . LEU A 1 94 ? -4.066 10.759 -2.131 1.00 80.88 94 LEU A CA 1
ATOM 745 C C . LEU A 1 94 ? -3.368 10.833 -0.773 1.00 80.88 94 LEU A C 1
ATOM 747 O O . LEU A 1 94 ? -3.790 10.143 0.150 1.00 80.88 94 LEU A O 1
ATOM 751 N N . LEU A 1 95 ? -2.367 11.700 -0.599 1.00 84.69 95 LEU A N 1
ATOM 752 C CA . LEU A 1 95 ? -1.773 11.968 0.713 1.00 84.69 95 LEU A CA 1
ATOM 753 C C . LEU A 1 95 ? -2.793 12.557 1.694 1.00 84.69 95 LEU A C 1
ATOM 755 O O . LEU A 1 95 ? -2.826 12.145 2.854 1.00 84.69 95 LEU A O 1
ATOM 759 N N . LYS A 1 96 ? -3.653 13.477 1.236 1.00 88.00 96 LYS A N 1
A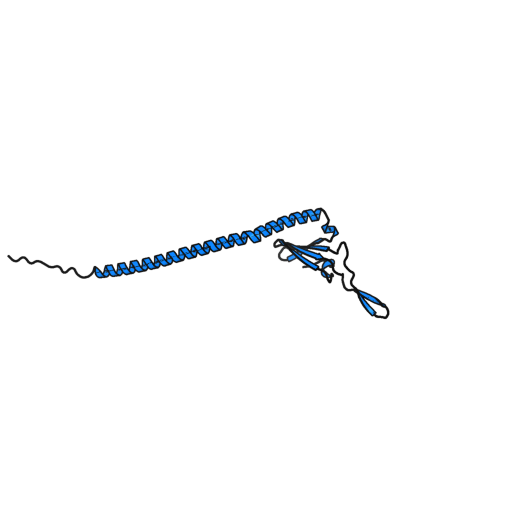TOM 760 C CA . LYS A 1 96 ? -4.753 14.011 2.056 1.00 88.00 96 LYS A CA 1
ATOM 761 C C . LYS A 1 96 ? -5.736 12.909 2.448 1.00 88.00 96 LYS A C 1
ATOM 763 O O . LYS A 1 96 ? -6.084 12.807 3.621 1.00 88.00 96 LYS A O 1
ATOM 768 N N . ASN A 1 97 ? -6.123 12.054 1.501 1.00 84.50 97 ASN A N 1
ATOM 769 C CA . ASN A 1 97 ? -7.024 10.930 1.765 1.00 84.50 97 ASN A CA 1
ATOM 770 C C . ASN A 1 97 ? -6.408 9.916 2.732 1.00 84.50 97 ASN A C 1
ATOM 772 O O . ASN A 1 97 ? -7.071 9.489 3.671 1.00 84.50 97 ASN A O 1
ATOM 776 N N . ARG A 1 98 ? -5.133 9.561 2.545 1.00 84.94 98 ARG A N 1
ATOM 777 C CA . ARG A 1 98 ? -4.404 8.675 3.455 1.00 84.94 98 ARG A CA 1
ATOM 778 C C . ARG A 1 98 ? -4.355 9.262 4.858 1.00 84.94 98 ARG A C 1
ATOM 780 O O . ARG A 1 98 ? -4.620 8.540 5.810 1.00 84.94 98 ARG A O 1
ATOM 787 N N . LYS A 1 99 ? -4.042 10.555 4.989 1.00 86.88 99 LYS A N 1
ATOM 788 C CA . LYS A 1 99 ? -4.041 11.240 6.284 1.00 86.88 99 LYS A CA 1
ATOM 789 C C . LYS A 1 99 ? -5.420 11.179 6.936 1.00 86.88 99 LYS A C 1
ATOM 791 O O . LYS A 1 99 ? -5.516 10.784 8.087 1.00 86.88 99 LYS A O 1
ATOM 796 N N . TRP A 1 100 ? -6.480 11.467 6.180 1.00 86.19 100 TRP A N 1
ATOM 797 C CA . TRP A 1 100 ? -7.850 11.335 6.673 1.00 86.19 100 TRP A CA 1
ATOM 798 C C . TRP A 1 100 ? -8.149 9.910 7.155 1.00 86.19 100 TRP A C 1
ATOM 800 O O . TRP A 1 100 ? -8.649 9.732 8.260 1.00 86.19 100 TRP A O 1
ATOM 810 N N . TRP A 1 101 ? -7.783 8.886 6.377 1.00 81.00 101 TRP A N 1
ATOM 811 C CA . TRP A 1 101 ? -7.950 7.485 6.769 1.00 81.00 101 TRP A CA 1
ATOM 812 C C . TRP A 1 101 ? -7.138 7.119 8.006 1.00 81.00 101 TRP A C 1
ATOM 814 O O . TRP A 1 101 ? -7.645 6.404 8.860 1.00 81.00 101 TRP A O 1
ATOM 824 N N . GLN A 1 102 ? -5.904 7.604 8.122 1.00 80.19 102 GLN A N 1
ATOM 825 C CA . GLN A 1 102 ? -5.078 7.413 9.311 1.00 80.19 102 GLN A CA 1
ATOM 826 C C . GLN A 1 102 ? -5.710 8.074 10.532 1.00 80.19 102 GLN A C 1
ATOM 828 O O . GLN A 1 102 ? -5.780 7.441 11.578 1.00 80.19 102 GLN A O 1
ATOM 833 N N . ASP A 1 103 ? -6.237 9.289 10.399 1.00 81.81 103 ASP A N 1
ATOM 834 C CA . ASP A 1 103 ? -6.939 9.968 11.484 1.00 81.81 103 ASP A CA 1
ATOM 835 C C . ASP A 1 103 ? -8.189 9.171 11.895 1.00 81.81 103 ASP A C 1
ATOM 837 O O . ASP A 1 103 ? -8.408 8.940 13.082 1.00 81.81 103 ASP A O 1
ATOM 841 N N . GLN A 1 104 ? -8.963 8.643 10.940 1.00 73.38 104 GLN A N 1
ATOM 842 C CA . GLN A 1 104 ? -10.088 7.754 11.253 1.00 73.38 104 GLN A CA 1
ATOM 843 C C . GLN A 1 104 ? -9.628 6.450 11.922 1.00 73.38 104 GLN A C 1
ATOM 845 O O . GLN A 1 104 ? -10.188 6.055 12.934 1.00 73.38 104 GLN A O 1
ATOM 850 N N . LEU A 1 105 ? -8.601 5.776 11.405 1.00 67.56 105 LEU A N 1
ATOM 851 C CA . LEU A 1 105 ? -8.140 4.474 11.902 1.00 67.56 105 LEU A CA 1
ATOM 852 C C . LEU A 1 105 ? -7.335 4.555 13.204 1.00 67.56 105 LEU A C 1
ATOM 854 O O . LEU A 1 105 ? -7.267 3.560 13.912 1.00 67.56 105 LEU A O 1
ATOM 858 N N . ILE A 1 106 ? -6.729 5.694 13.537 1.00 62.19 106 ILE A N 1
ATOM 859 C CA . ILE A 1 106 ? -5.921 5.861 14.755 1.00 62.19 106 ILE A CA 1
ATOM 860 C C . ILE A 1 106 ? -6.735 6.556 15.855 1.00 62.19 106 ILE A C 1
ATOM 862 O O . ILE A 1 106 ? -6.682 6.140 17.011 1.00 62.19 106 ILE A O 1
ATOM 866 N N . VAL A 1 107 ? -7.536 7.576 15.524 1.00 58.19 107 VAL A N 1
ATOM 867 C CA . VAL A 1 107 ? -8.278 8.366 16.527 1.00 58.19 107 VAL A CA 1
ATOM 868 C C . VAL A 1 107 ? -9.613 7.715 16.895 1.00 58.19 107 VAL A C 1
ATOM 870 O O . VAL A 1 107 ? -10.009 7.728 18.065 1.00 58.19 107 VAL A O 1
ATOM 873 N N . TYR A 1 108 ? -10.321 7.120 15.929 1.00 56.34 108 TYR A N 1
ATOM 874 C CA . TYR A 1 108 ? -11.648 6.552 16.182 1.00 56.34 108 TYR A CA 1
ATOM 875 C C . TYR A 1 108 ? -11.622 5.309 17.092 1.00 56.34 108 TYR A C 1
ATOM 877 O O . TYR A 1 108 ? -12.458 5.247 18.001 1.00 56.34 108 TYR A O 1
ATOM 885 N N . PRO A 1 109 ? -10.682 4.345 16.948 1.00 60.19 109 PRO A N 1
ATOM 886 C CA . PRO A 1 109 ? -10.644 3.181 17.830 1.00 60.19 109 PRO A CA 1
ATOM 887 C C . PRO A 1 109 ? -10.254 3.551 19.256 1.00 60.19 109 PRO A C 1
ATOM 889 O O . PRO A 1 109 ? -10.915 3.092 20.178 1.00 60.19 109 PRO A O 1
ATOM 892 N N . ALA A 1 110 ? -9.277 4.444 19.445 1.00 67.44 110 ALA A N 1
ATOM 893 C CA . ALA A 1 110 ? -8.832 4.855 20.776 1.00 67.44 110 ALA A CA 1
ATOM 894 C C . ALA A 1 110 ? -9.967 5.507 21.587 1.00 67.44 110 ALA A C 1
ATOM 896 O O . ALA A 1 110 ? -10.197 5.160 22.743 1.00 67.44 110 ALA A O 1
ATOM 897 N N . ASN A 1 111 ? -10.748 6.399 20.969 1.00 75.94 111 ASN A N 1
ATOM 898 C CA . ASN A 1 111 ? -11.892 7.022 21.639 1.00 75.94 111 ASN A CA 1
ATOM 899 C C . ASN A 1 111 ? -13.026 6.016 21.908 1.00 75.94 111 ASN A C 1
ATOM 901 O O . ASN A 1 111 ? -13.658 6.042 22.965 1.00 75.94 111 ASN A O 1
ATOM 905 N N . ARG A 1 112 ? -13.296 5.105 20.963 1.00 75.94 112 ARG A N 1
ATOM 906 C CA . ARG A 1 112 ? -14.307 4.054 21.145 1.00 75.94 112 ARG A CA 1
ATOM 907 C C . ARG A 1 112 ? -13.915 3.083 22.257 1.00 75.94 112 ARG A C 1
ATOM 909 O O . ARG A 1 112 ? -14.771 2.717 23.056 1.00 75.94 112 ARG A O 1
ATOM 916 N N . GLU A 1 113 ? -12.648 2.697 22.324 1.00 83.94 113 GLU A N 1
ATOM 917 C CA . GLU A 1 113 ? -12.112 1.797 23.340 1.00 83.94 113 GLU A CA 1
ATOM 918 C C . GLU A 1 113 ? -12.159 2.432 24.730 1.00 83.94 113 GLU A C 1
ATOM 920 O O . GLU A 1 113 ? -12.683 1.811 25.650 1.00 83.94 113 GLU A O 1
ATOM 925 N N . ILE A 1 114 ? -11.770 3.705 24.869 1.00 88.81 114 ILE A N 1
ATOM 926 C CA 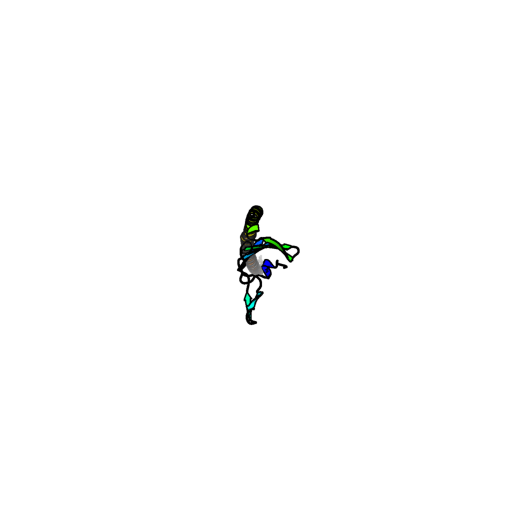. ILE A 1 114 ? -11.918 4.453 26.129 1.00 88.81 114 ILE A CA 1
ATOM 927 C C . ILE A 1 114 ? -13.392 4.520 26.560 1.00 88.81 114 ILE A C 1
ATOM 929 O O . ILE A 1 114 ? -13.714 4.263 27.720 1.00 88.81 114 ILE A O 1
ATOM 933 N N . LYS A 1 115 ? -14.319 4.818 25.639 1.00 88.56 115 LYS A N 1
ATOM 934 C CA . LYS A 1 115 ? -15.761 4.836 25.951 1.00 88.56 115 LYS A CA 1
ATOM 935 C C . LYS A 1 115 ? -16.273 3.472 26.411 1.00 88.56 115 LYS A C 1
ATOM 937 O O . LYS A 1 115 ? -17.052 3.412 27.358 1.00 88.56 115 LYS A O 1
ATOM 942 N N . LEU A 1 116 ? -15.840 2.393 25.760 1.00 91.69 116 LEU A N 1
ATOM 943 C CA . LEU A 1 116 ? -16.205 1.031 26.147 1.00 91.69 116 LEU A CA 1
ATOM 944 C C . LEU A 1 116 ? -15.630 0.664 27.516 1.00 91.69 116 LEU A C 1
ATOM 946 O O . LEU A 1 116 ? -16.360 0.131 28.345 1.00 91.69 116 LEU A O 1
ATOM 950 N N . GLN A 1 117 ? -14.368 0.999 27.786 1.00 93.75 117 GLN A N 1
ATOM 951 C CA . GLN A 1 117 ? -13.743 0.778 29.090 1.00 93.75 117 GLN A CA 1
ATOM 952 C C . GLN A 1 117 ? -14.487 1.525 30.205 1.00 93.75 117 GLN A C 1
ATOM 954 O O . GLN A 1 117 ? -14.822 0.919 31.222 1.00 93.75 117 GLN A O 1
ATOM 959 N N . ASN A 1 118 ? -14.836 2.797 29.988 1.00 95.38 118 ASN A N 1
ATOM 960 C CA . ASN A 1 118 ? -15.624 3.584 30.943 1.00 95.38 118 ASN A CA 1
ATOM 961 C C . ASN A 1 118 ? -17.011 2.970 31.188 1.00 95.38 118 ASN A C 1
ATOM 963 O O . ASN A 1 118 ? -17.467 2.893 32.329 1.00 95.38 118 ASN A O 1
ATOM 967 N N . TYR A 1 119 ? -17.682 2.504 30.131 1.00 96.25 119 TYR A N 1
ATOM 968 C CA . TYR A 1 119 ? -18.991 1.864 30.251 1.00 96.25 119 TYR A CA 1
ATOM 969 C C . TYR A 1 119 ? -18.917 0.546 31.033 1.00 96.25 119 TYR A C 1
ATOM 971 O O . TYR A 1 119 ? -19.714 0.323 31.943 1.00 96.25 119 TYR A O 1
ATOM 979 N N . VAL A 1 120 ? -17.915 -0.293 30.748 1.00 97.25 120 VAL A N 1
ATOM 980 C CA . VAL A 1 120 ? -17.661 -1.536 31.494 1.00 97.25 120 VAL A CA 1
ATOM 981 C C . VAL A 1 120 ? -17.389 -1.245 32.972 1.00 97.25 120 VAL A C 1
ATOM 983 O O . VAL A 1 120 ? -17.963 -1.910 33.832 1.00 97.25 120 VAL A O 1
ATOM 986 N N . GLN A 1 121 ? -16.575 -0.233 33.289 1.00 97.31 121 GLN A N 1
ATOM 987 C CA . GLN A 1 121 ? -16.317 0.165 34.677 1.00 97.31 121 GLN A CA 1
ATOM 988 C C . GLN A 1 121 ? -17.585 0.641 35.398 1.00 97.31 121 GLN A C 1
ATOM 990 O O . GLN A 1 121 ? -17.809 0.267 36.551 1.00 97.31 121 GLN A O 1
ATOM 995 N N . SER A 1 122 ? -18.429 1.427 34.723 1.00 97.69 122 SER A N 1
ATOM 996 C CA . SER A 1 122 ? -19.711 1.884 35.270 1.00 97.69 122 SER A CA 1
ATOM 997 C C . SER A 1 122 ? -20.621 0.705 35.614 1.00 97.69 122 SER A C 1
ATOM 999 O O . SER A 1 122 ? -21.126 0.628 36.732 1.00 97.69 122 SER A O 1
ATOM 1001 N N . LEU A 1 123 ? -20.780 -0.246 34.689 1.00 98.00 123 LEU A N 1
ATOM 1002 C CA . LEU A 1 123 ? -21.598 -1.443 34.905 1.00 98.00 123 LEU A CA 1
ATOM 1003 C C . LEU A 1 123 ? -21.072 -2.299 36.063 1.00 98.00 123 LEU A C 1
ATOM 1005 O O . LEU A 1 123 ? -21.849 -2.787 36.879 1.00 98.00 123 LEU A O 1
ATOM 1009 N N . GLN A 1 124 ? -19.751 -2.455 36.176 1.00 98.00 124 GLN A N 1
ATOM 1010 C CA . GLN A 1 124 ? -19.142 -3.179 37.295 1.00 98.00 124 GLN A CA 1
ATOM 1011 C C . GLN A 1 124 ? -19.406 -2.497 38.642 1.00 98.00 124 GLN A C 1
ATOM 1013 O O . GLN A 1 124 ? -19.604 -3.181 39.645 1.00 98.00 124 GLN A O 1
ATOM 1018 N N . GLN A 1 125 ? -19.401 -1.163 38.688 1.00 97.69 125 GLN A N 1
ATOM 1019 C CA . GLN A 1 125 ? -19.717 -0.427 39.910 1.00 97.69 125 GLN A CA 1
ATOM 1020 C C . GLN A 1 125 ? -21.189 -0.581 40.298 1.00 97.69 125 GLN A C 1
ATOM 1022 O O . GLN A 1 125 ? -21.490 -0.816 41.466 1.00 97.69 125 GLN A O 1
ATOM 1027 N N . GLU A 1 126 ? -22.091 -0.473 39.328 1.00 97.31 126 GLU A N 1
ATOM 1028 C CA . GLU A 1 126 ? -23.529 -0.611 39.549 1.00 97.31 126 GLU A CA 1
ATOM 1029 C C . GLU A 1 126 ? -23.890 -2.025 40.028 1.00 97.31 126 GLU A C 1
ATOM 1031 O O . GLU A 1 126 ? -24.656 -2.184 40.981 1.00 97.31 126 GLU A O 1
ATOM 1036 N N . LEU A 1 127 ? -23.244 -3.049 39.458 1.00 97.38 127 LEU A N 1
ATOM 1037 C CA . LEU A 1 127 ? -23.373 -4.432 39.910 1.00 97.38 127 LEU A CA 1
ATOM 1038 C C . LEU A 1 127 ? -22.921 -4.602 41.369 1.00 97.38 127 LEU A C 1
ATOM 1040 O O . LEU A 1 127 ? -23.687 -5.134 42.168 1.00 97.38 127 LEU A O 1
ATOM 1044 N N . ARG A 1 128 ? -21.742 -4.082 41.749 1.00 97.12 128 ARG A N 1
ATOM 1045 C CA . ARG A 1 128 ? -21.250 -4.148 43.142 1.00 97.12 128 ARG A CA 1
ATOM 1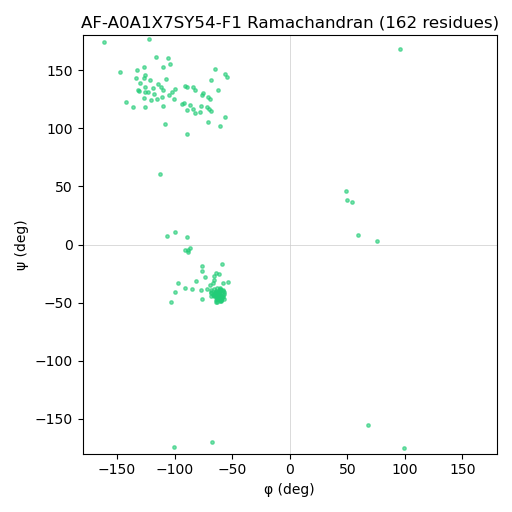046 C C . ARG A 1 128 ? -22.220 -3.510 44.139 1.00 97.12 128 ARG A C 1
ATOM 1048 O O . ARG A 1 128 ? -22.428 -4.042 45.227 1.00 97.12 128 ARG A O 1
ATOM 1055 N N . VAL A 1 129 ? -22.813 -2.369 43.783 1.00 97.31 129 VAL A N 1
ATOM 1056 C CA . VAL A 1 129 ? -23.806 -1.687 44.631 1.00 97.31 129 VAL A CA 1
ATOM 1057 C C . VAL A 1 129 ? -25.083 -2.518 44.747 1.00 97.31 129 VAL A C 1
ATOM 1059 O O . VAL A 1 129 ? -25.614 -2.675 45.844 1.00 97.31 129 VAL A O 1
ATOM 1062 N N . SER A 1 130 ? -25.565 -3.082 43.638 1.00 95.62 130 SER A N 1
ATOM 1063 C CA . SER A 1 130 ? -26.744 -3.953 43.632 1.00 95.62 130 SER A CA 1
ATOM 1064 C C . SER A 1 130 ? -26.544 -5.199 44.504 1.00 95.62 130 SER A C 1
ATOM 1066 O O . SER A 1 130 ? -27.420 -5.551 45.295 1.00 95.62 130 SER A O 1
ATOM 1068 N N . GLU A 1 131 ? -25.368 -5.825 44.421 1.00 96.94 131 GLU A N 1
ATOM 1069 C CA . GLU A 1 131 ? -24.987 -6.965 45.259 1.00 96.94 131 GLU A CA 1
ATOM 1070 C C . GLU A 1 131 ? -24.940 -6.591 46.745 1.00 96.94 131 GLU A C 1
ATOM 1072 O O . GLU A 1 131 ? -25.510 -7.308 47.568 1.00 96.94 131 GLU A O 1
ATOM 1077 N N . GLY A 1 132 ? -24.343 -5.444 47.088 1.00 95.62 132 GLY A N 1
ATOM 1078 C CA . GLY A 1 132 ? -24.341 -4.925 48.458 1.00 95.62 132 GLY A CA 1
ATOM 1079 C C . GLY A 1 132 ? -25.755 -4.679 48.993 1.00 95.62 132 GLY A C 1
ATOM 1080 O O . GLY A 1 132 ? -26.108 -5.172 50.061 1.00 95.62 132 GLY A O 1
ATOM 1081 N N . ASN A 1 133 ? -26.604 -4.006 48.211 1.00 95.69 133 ASN A N 1
ATOM 1082 C CA . ASN A 1 133 ? -27.998 -3.744 48.581 1.00 95.69 133 ASN A CA 1
ATOM 1083 C C . ASN A 1 133 ? -28.787 -5.039 48.803 1.00 95.69 133 ASN A C 1
ATOM 1085 O O . ASN A 1 133 ? -29.596 -5.125 49.726 1.00 95.69 133 ASN A O 1
ATOM 1089 N N . LYS A 1 134 ? -28.549 -6.062 47.975 1.00 96.31 134 LYS A N 1
ATOM 1090 C CA . LYS A 1 134 ? -29.166 -7.381 48.139 1.00 96.31 134 LYS A CA 1
ATOM 1091 C C . LYS A 1 134 ? -28.767 -8.021 49.470 1.00 96.31 134 LYS A C 1
ATOM 1093 O O . LYS A 1 134 ? -29.643 -8.558 50.142 1.00 96.31 134 LYS A O 1
ATOM 1098 N N . ILE A 1 135 ? -27.488 -7.964 49.845 1.00 95.69 135 ILE A N 1
ATOM 1099 C CA . ILE A 1 135 ? -27.000 -8.511 51.120 1.00 95.69 135 ILE A CA 1
ATOM 1100 C C . ILE A 1 135 ? -27.649 -7.771 52.292 1.00 95.69 135 ILE A C 1
ATOM 1102 O O . ILE A 1 135 ? -28.255 -8.413 53.144 1.00 95.69 135 ILE A O 1
ATOM 1106 N N . SER A 1 136 ? -27.639 -6.436 52.287 1.00 95.06 136 SER A N 1
ATOM 1107 C CA . SER A 1 136 ? -28.259 -5.646 53.360 1.00 95.06 136 SER A CA 1
ATOM 1108 C C . SER A 1 136 ? -29.763 -5.906 53.496 1.00 95.06 136 SER A C 1
ATOM 1110 O O . SER A 1 136 ? -30.283 -5.981 54.605 1.00 95.06 136 SER A O 1
ATOM 1112 N N . LEU A 1 137 ? -30.480 -6.092 52.382 1.00 95.56 137 LEU A N 1
ATOM 1113 C CA . LEU A 1 137 ? -31.894 -6.476 52.418 1.00 95.56 137 LEU A CA 1
ATOM 1114 C C . LEU A 1 137 ? -32.098 -7.881 52.998 1.00 95.56 137 LEU A C 1
ATOM 1116 O O . LEU A 1 137 ? -33.063 -8.101 53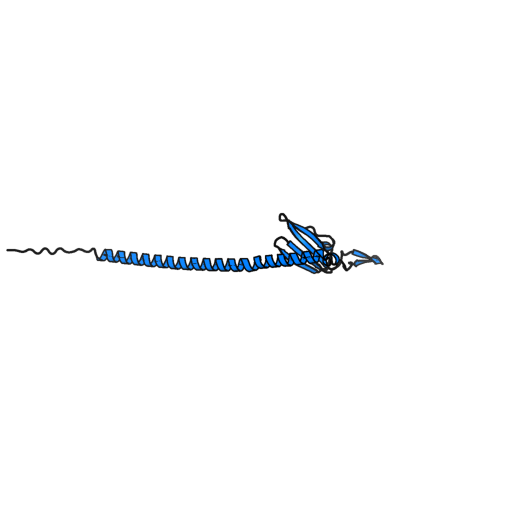.728 1.00 95.56 137 LEU A O 1
ATOM 1120 N N . GLN A 1 138 ? -31.210 -8.829 52.688 1.00 94.81 138 GLN A N 1
ATOM 1121 C CA . GLN A 1 138 ? -31.254 -10.173 53.269 1.00 94.81 138 GLN A CA 1
ATOM 1122 C C . GLN A 1 138 ? -30.992 -10.148 54.780 1.00 94.81 138 GLN A C 1
ATOM 1124 O O . GLN A 1 138 ? -31.697 -10.831 55.523 1.00 94.81 138 GLN A O 1
ATOM 1129 N N . GLU A 1 139 ? -30.036 -9.341 55.236 1.00 93.62 139 GLU A N 1
ATOM 1130 C CA . GLU A 1 139 ? -29.737 -9.141 56.658 1.00 93.62 139 GLU A CA 1
ATOM 1131 C C . GLU A 1 139 ? -30.920 -8.499 57.393 1.00 93.62 139 GLU A C 1
ATOM 1133 O O . GLU A 1 139 ? -31.397 -9.051 58.383 1.00 93.62 139 GLU A O 1
ATOM 1138 N N . ALA A 1 140 ? -31.481 -7.408 56.860 1.00 93.31 140 ALA A N 1
ATOM 1139 C CA . ALA A 1 140 ? -32.640 -6.739 57.453 1.00 93.31 140 ALA A CA 1
ATOM 1140 C C . ALA A 1 140 ? -33.873 -7.659 57.541 1.00 93.31 140 ALA A C 1
ATOM 1142 O O . ALA A 1 140 ? -34.603 -7.646 58.535 1.00 93.31 140 ALA A O 1
ATOM 1143 N N . LEU A 1 141 ? -34.104 -8.495 56.521 1.00 93.00 141 LEU A N 1
ATOM 1144 C CA . LEU A 1 141 ? -35.182 -9.488 56.533 1.00 93.00 141 LEU A CA 1
ATOM 1145 C C . LEU A 1 141 ? -34.957 -10.545 57.626 1.00 93.00 141 LEU A C 1
ATOM 1147 O O . LEU A 1 141 ? -35.904 -10.944 58.311 1.00 93.00 141 LEU A O 1
ATOM 1151 N N . LEU A 1 142 ? -33.710 -10.995 57.798 1.00 93.94 142 LEU A N 1
ATOM 1152 C CA . LEU A 1 142 ? -33.342 -11.957 58.831 1.00 93.94 142 LEU A CA 1
ATOM 1153 C C . LEU A 1 142 ? -33.556 -11.370 60.233 1.00 93.94 142 LEU A C 1
ATOM 1155 O O . LEU A 1 142 ? -34.204 -12.018 61.057 1.00 93.94 142 LEU A O 1
ATOM 1159 N N . GLU A 1 143 ? -33.094 -10.145 60.488 1.00 91.25 143 GLU A N 1
ATOM 1160 C CA . GLU A 1 143 ? -33.290 -9.440 61.763 1.00 91.25 143 GLU A CA 1
ATOM 1161 C C . GLU A 1 143 ? -34.778 -9.243 62.090 1.00 91.25 143 GLU A C 1
ATOM 1163 O O . GLU A 1 143 ? -35.230 -9.594 63.186 1.00 91.25 143 GLU A O 1
ATOM 1168 N N . ALA A 1 144 ? -35.573 -8.773 61.123 1.00 89.06 144 ALA A N 1
ATOM 1169 C CA . ALA A 1 144 ? -37.016 -8.602 61.294 1.00 89.06 144 ALA A CA 1
ATOM 1170 C C . ALA A 1 144 ? -37.725 -9.933 61.616 1.00 89.06 144 ALA A C 1
ATOM 1172 O O . ALA A 1 144 ? -38.618 -9.984 62.466 1.00 89.06 144 ALA A O 1
ATOM 1173 N N . SER A 1 145 ? -37.302 -11.038 60.988 1.00 86.19 145 SER A N 1
ATOM 1174 C CA . SER A 1 145 ? -37.862 -12.371 61.255 1.00 86.19 145 SER A CA 1
ATOM 1175 C C . SER A 1 145 ? -37.568 -12.883 62.673 1.00 86.19 145 SER A C 1
ATOM 1177 O O . SER A 1 145 ? -38.371 -13.625 63.245 1.00 86.19 145 SER A O 1
ATOM 1179 N N . GLN A 1 146 ? -36.438 -12.479 63.261 1.00 85.75 146 GLN A N 1
ATOM 1180 C CA . GLN A 1 146 ? -36.065 -12.837 64.630 1.00 85.75 146 GLN A CA 1
ATOM 1181 C C . GLN A 1 146 ? -36.838 -11.999 65.657 1.00 85.75 146 GLN A C 1
ATOM 1183 O O . GLN A 1 146 ? -37.325 -12.553 66.642 1.00 85.75 146 GLN A O 1
ATOM 1188 N N . GLN A 1 147 ? -37.043 -10.703 65.396 1.00 75.81 147 GLN A N 1
ATOM 1189 C CA . GLN A 1 147 ? -37.851 -9.820 66.254 1.00 75.81 147 GLN A CA 1
ATOM 1190 C C . GLN A 1 147 ? -39.348 -10.192 66.269 1.00 75.81 147 GLN A C 1
ATOM 1192 O O . GLN A 1 147 ? -40.023 -10.074 67.295 1.00 75.81 147 GLN A O 1
ATOM 1197 N N . GLY A 1 148 ? -39.879 -10.706 65.154 1.00 59.44 148 GLY A N 1
ATOM 1198 C CA . GLY A 1 148 ? -41.250 -11.227 65.088 1.00 59.44 148 GLY A CA 1
ATOM 1199 C C . GLY A 1 148 ? -41.479 -12.480 65.945 1.00 59.44 148 GLY A C 1
ATOM 1200 O O . GLY A 1 148 ? -42.591 -12.704 66.418 1.00 59.44 148 GLY A O 1
ATOM 1201 N N . LYS A 1 149 ? -40.432 -13.279 66.193 1.00 56.81 149 LYS A N 1
ATOM 1202 C CA . LYS A 1 149 ? -40.502 -14.476 67.049 1.00 56.81 149 LYS A CA 1
ATOM 1203 C C . LYS A 1 149 ? -40.397 -14.161 68.541 1.00 56.81 149 LYS A C 1
ATOM 1205 O O . LYS A 1 149 ? -41.022 -14.854 69.332 1.00 56.81 149 LYS A O 1
ATOM 1210 N N . THR A 1 150 ? -39.667 -13.120 68.941 1.00 53.94 150 THR A N 1
ATOM 1211 C CA . THR A 1 150 ? -39.536 -12.730 70.360 1.00 53.94 150 THR A CA 1
ATOM 1212 C C . THR A 1 150 ? -40.763 -12.005 70.917 1.00 53.94 150 THR A C 1
ATOM 1214 O O . THR A 1 150 ? -40.947 -11.970 72.129 1.00 53.94 150 THR A O 1
ATOM 1217 N N . THR A 1 151 ? -41.634 -11.467 70.060 1.00 51.31 151 THR A N 1
ATOM 1218 C CA . THR A 1 151 ? -42.849 -10.741 70.484 1.00 51.31 151 THR A CA 1
ATOM 1219 C C . THR A 1 151 ? -44.067 -11.669 70.666 1.00 51.31 151 THR A C 1
ATOM 1221 O O . THR A 1 151 ? -45.108 -11.245 71.162 1.00 51.31 151 THR A O 1
ATOM 1224 N N . ALA A 1 152 ? -43.949 -12.951 70.304 1.00 48.00 152 ALA A N 1
ATOM 1225 C CA . ALA A 1 152 ? -45.029 -13.937 70.344 1.00 48.00 152 ALA A CA 1
ATOM 1226 C C . ALA A 1 152 ? -44.786 -15.039 71.401 1.00 48.00 152 ALA A C 1
ATOM 1228 O O . ALA A 1 152 ? -44.734 -16.218 71.073 1.00 48.00 152 ALA A O 1
ATOM 1229 N N . GLU A 1 153 ? -44.675 -14.668 72.680 1.00 42.00 153 GLU A N 1
ATOM 1230 C CA . GLU A 1 153 ? -44.875 -15.574 73.828 1.00 42.00 153 GLU A CA 1
ATOM 1231 C C . GLU A 1 153 ? -45.791 -14.904 74.880 1.00 42.00 153 GLU A C 1
ATOM 1233 O O . GLU A 1 153 ? -45.893 -13.676 74.917 1.00 42.00 153 GLU A O 1
ATOM 1238 N N . PRO A 1 154 ? -46.574 -15.674 75.664 1.00 44.31 154 PRO A N 1
ATOM 1239 C CA . PRO A 1 154 ? -47.961 -15.330 75.958 1.00 44.31 154 PRO A CA 1
ATOM 1240 C C . PRO A 1 154 ? -48.111 -14.316 77.096 1.00 44.31 154 PRO A C 1
ATOM 1242 O O . PRO A 1 154 ? -47.595 -14.498 78.200 1.00 44.31 154 PRO A O 1
ATOM 1245 N N . VAL A 1 155 ? -48.937 -13.295 76.856 1.00 46.69 155 VAL A N 1
ATOM 1246 C CA . VAL A 1 155 ? -49.515 -12.440 77.899 1.00 46.69 155 VAL A CA 1
ATOM 1247 C C . VAL A 1 155 ? -50.346 -13.328 78.832 1.00 46.69 155 VAL A C 1
ATOM 1249 O O . VAL A 1 155 ? -51.458 -13.736 78.500 1.00 46.69 155 VAL A O 1
ATOM 1252 N N . LYS A 1 156 ? -49.800 -13.667 80.006 1.00 45.12 156 LYS A N 1
ATOM 1253 C CA . LYS A 1 156 ? -50.561 -14.314 81.082 1.00 45.12 156 LYS A CA 1
ATOM 1254 C C . LYS A 1 156 ? -51.533 -13.295 81.681 1.00 45.12 156 LYS A C 1
ATOM 1256 O O . LYS A 1 156 ? -51.137 -12.408 82.435 1.00 45.12 156 LYS A O 1
ATOM 1261 N N . GLU A 1 157 ? -52.813 -13.445 81.349 1.00 44.38 157 GLU A N 1
ATOM 1262 C CA . GLU A 1 157 ? -53.931 -12.772 82.014 1.00 44.38 157 GLU A CA 1
ATOM 1263 C C . GLU A 1 157 ? -53.910 -13.072 83.520 1.00 44.38 157 GLU A C 1
ATOM 1265 O O . GLU A 1 157 ? -54.209 -14.183 83.959 1.00 44.38 157 GLU A O 1
ATOM 1270 N N . THR A 1 158 ? -53.588 -12.066 84.334 1.00 38.88 158 THR A N 1
ATOM 1271 C CA . THR A 1 158 ? -53.801 -12.136 85.784 1.00 38.88 158 THR A CA 1
ATOM 1272 C C . THR A 1 158 ? -55.205 -11.616 86.088 1.00 38.88 158 THR A C 1
ATOM 1274 O O . THR A 1 158 ? -55.420 -10.410 86.211 1.00 38.88 158 THR A O 1
ATOM 1277 N N . LYS A 1 159 ? -56.184 -12.521 86.200 1.00 43.59 159 LYS A N 1
ATOM 1278 C CA . LYS A 1 159 ? -57.517 -12.189 86.726 1.00 43.59 159 LYS A CA 1
ATOM 1279 C C . LYS A 1 159 ? -57.406 -11.869 88.222 1.00 43.59 159 LYS A C 1
ATOM 1281 O O . LYS A 1 159 ? -57.068 -12.739 89.019 1.00 43.59 159 LYS A O 1
ATOM 1286 N N . ARG A 1 160 ? -57.696 -10.620 88.606 1.00 39.06 160 ARG A N 1
ATOM 1287 C CA . ARG A 1 160 ? -57.943 -10.225 90.002 1.00 39.06 160 ARG A CA 1
ATOM 1288 C C . ARG A 1 160 ? -59.358 -10.646 90.395 1.00 39.06 160 ARG A C 1
ATOM 1290 O O . ARG A 1 160 ? -60.325 -10.099 89.872 1.00 39.06 160 ARG A O 1
ATOM 1297 N N . THR A 1 161 ? -59.471 -11.581 91.329 1.00 41.09 161 THR A N 1
ATOM 1298 C CA . THR A 1 161 ? -60.731 -11.905 92.007 1.00 41.09 161 THR A CA 1
ATOM 1299 C C . THR A 1 161 ? -60.888 -10.970 93.204 1.00 41.09 161 THR A C 1
ATOM 1301 O O . THR A 1 161 ? -60.031 -10.947 94.084 1.00 41.09 161 THR A O 1
ATOM 1304 N N . ILE A 1 162 ? -61.961 -10.180 93.223 1.00 42.31 162 ILE A N 1
ATOM 1305 C CA . ILE A 1 162 ? -62.422 -9.430 94.398 1.00 42.31 162 ILE A CA 1
ATOM 1306 C C . ILE A 1 162 ? -63.433 -10.336 95.107 1.00 42.31 162 ILE A C 1
ATOM 1308 O O . ILE A 1 162 ? -64.407 -10.749 94.479 1.00 42.31 162 ILE A O 1
ATOM 1312 N N . SER A 1 163 ? -63.203 -10.670 96.378 1.00 41.69 163 SER A N 1
ATOM 1313 C CA . SER A 1 163 ? -64.198 -11.321 97.239 1.00 41.69 163 SER A CA 1
ATOM 1314 C C . SER A 1 163 ? -64.664 -10.347 98.318 1.00 41.69 163 SER A C 1
ATOM 1316 O O . SER A 1 163 ? -63.837 -9.669 98.928 1.00 41.69 163 SER A O 1
AT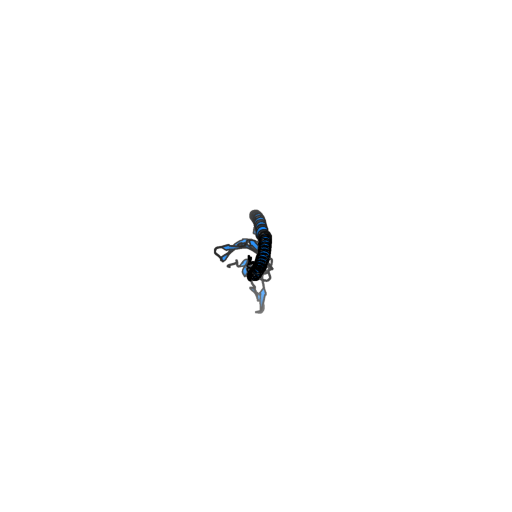OM 1318 N N . HIS A 1 164 ? -65.987 -10.300 98.472 1.00 42.81 164 HIS A N 1
ATOM 1319 C CA . HIS A 1 164 ? -66.777 -9.524 99.427 1.00 42.81 164 HIS A CA 1
ATOM 1320 C C . HIS A 1 164 ? -66.454 -9.808 100.895 1.00 42.81 164 HIS A C 1
ATOM 1322 O O . HIS A 1 164 ? -66.074 -10.962 101.197 1.00 42.81 164 HIS A O 1
#

Organism: Amphimedon queenslandica (NCBI:txid400682)

Radius of gyration: 41.14 Å; Cα contacts (8 Å, |Δi|>4): 174; chains: 1; bounding box: 101×41×127 Å

Nearest PDB structures (foldseek):
  4r99-assembly1_B  TM=4.392E-01  e=3.592E+00  Metabacillus fastidiosus
  4r99-assembly1_C  TM=4.419E-01  e=5.629E+00  Metabacillus fastidiosus
  4r99-assembly1_D  TM=4.430E-01  e=7.453E+00  Metabacillus fastidiosus

Secondary structure (DSSP, 8-state):
----HHHHT-BS-EEEEEEEETTEEEEEEE--EEEEEEEE-STT-EEEEEEEP-TTTTEEEEEEEEETTEEEEEEEE-HHHHHSHHHHHHHHHHHHHHHHHHHHHHHHHHHHHHHHHHHHHHHHHHHHHHHHHHHHHHHHHHHHHHHHHHT-S-----------

Foldseek 3Di:
DDDDLLPVQWPPWDWDWDDLAPFKIKIKIAWTWGHWDWDDPDPPDTDTDTHTDDPFARIKMWIWGQDPNDTDTPDIDTNVRCPDPVNVVVVVVSVVSSVVRCCCVPVVVVVVVVVVVVVVVVVVVVVVVVVVVVVVVVVVVVVVVVVVVVVPDDDPDDDDDDDD

Solvent-accessible surface area (backbone atoms only — not comparable to full-atom values): 9341 Å² total; per-residue (Å²): 115,75,73,60,61,88,60,74,45,46,37,89,51,49,78,47,79,46,80,45,48,100,49,30,38,36,39,41,38,38,54,27,23,43,55,80,41,74,47,78,78,56,93,94,40,67,46,83,45,54,56,71,47,48,85,53,62,21,39,32,40,32,38,33,35,55,52,97,93,40,59,36,66,76,46,78,33,32,47,61,52,62,67,33,69,71,45,49,53,50,50,56,54,46,52,51,50,24,49,51,50,46,50,50,68,57,52,49,53,56,55,51,50,53,52,50,52,54,50,52,52,50,52,55,51,54,49,53,52,52,52,49,53,51,50,54,52,53,50,53,52,51,54,52,57,52,55,62,57,71,71,70,68,83,86,77,80,79,81,83,83,87,82,132